Protein AF-A0A822DCR4-F1 (afdb_monomer_lite)

Foldseek 3Di:
DALLVVLLVVVVVQCVVPHLPDDDDSVVSSVVSCVVPPPGQPDPVSSVVSVVSVVVVSVVVVVVVVD

InterPro domains:
  IPR000242 Tyrosine-specific protein phosphatase, PTPase domain [PF00102] (1-54)
  IPR000242 Tyrosine-specific protein phosphatase, PTPase domain [PR00700] (24-39)
  IPR000242 Tyrosine-specific protein phosphatase, PTPase domain [PR00700] (40-50)
  IPR000242 Tyrosine-specific protein phosphatase, PTPase domain [PS50055] (1-57)
  IPR000387 Tyrosine-specific protein phosphatases domain [PS50056] (1-48)
  IPR029021 Protein-tyrosine phosphatase-like [G3DSA:3.90.190.10] (1-60)
  IPR029021 Protein-tyrosine phosphatase-like [SSF52799] (1-63)
  IPR052123 Non-receptor Tyrosine Phosphatase [PTHR46257] (1-63)

Radius of gyration: 12.54 Å; chains: 1; bounding box: 24×19×40 Å

Secondary structure (DSSP, 8-state):
--HHHHHHHHHHHHHHHH-TT----HHHHHHHHHHHSTTSS-SHHHHHHHHHHHHHHHHHHHHHH--

Sequence (67 aa):
RSGATIAIDAILNRIRMNGLDTEIDIPNLIKHIRSQRSGLVQTERQYELIYRMIEFYVEKLMQLTEN

Organism: NCBI:txid392032

Structure (mmCIF, N/CA/C/O backbone):
data_AF-A0A822DCR4-F1
#
_entry.id   AF-A0A822DCR4-F1
#
loop_
_atom_site.group_PDB
_atom_site.id
_atom_site.type_symbol
_atom_site.label_atom_id
_atom_site.label_alt_id
_atom_site.label_comp_id
_atom_site.label_asym_id
_atom_site.label_entity_id
_atom_site.label_seq_id
_atom_site.pdbx_PDB_ins_code
_atom_site.Cartn_x
_atom_site.Cartn_y
_atom_site.Cartn_z
_atom_site.occupancy
_atom_site.B_iso_or_equiv
_atom_site.auth_seq_id
_atom_site.auth_comp_id
_atom_site.auth_asym_id
_atom_site.auth_atom_id
_atom_site.pdbx_PDB_model_num
ATOM 1 N N . ARG A 1 1 ? 12.604 9.301 -5.382 1.00 55.59 1 ARG A N 1
ATOM 2 C CA . ARG A 1 1 ? 11.525 8.590 -4.651 1.00 55.59 1 ARG A CA 1
ATOM 3 C C . ARG A 1 1 ? 11.208 7.330 -5.444 1.00 55.59 1 ARG A C 1
ATOM 5 O O . ARG A 1 1 ? 11.016 7.448 -6.649 1.00 55.59 1 ARG A O 1
ATOM 12 N N . SER A 1 2 ? 11.320 6.148 -4.839 1.00 81.25 2 SER A N 1
ATOM 13 C CA . SER A 1 2 ? 11.145 4.866 -5.539 1.00 81.25 2 SER A CA 1
ATOM 14 C C . SER A 1 2 ? 9.660 4.600 -5.823 1.00 81.25 2 SER A C 1
ATOM 16 O O . SER A 1 2 ? 8.790 5.221 -5.212 1.00 81.25 2 SER A O 1
ATOM 18 N N . GLY A 1 3 ? 9.352 3.673 -6.737 1.00 85.00 3 GLY A N 1
ATOM 19 C CA . GLY A 1 3 ? 7.963 3.283 -7.020 1.00 85.00 3 GLY A CA 1
ATOM 20 C C . GLY A 1 3 ? 7.206 2.728 -5.812 1.00 85.00 3 GLY A C 1
ATOM 21 O O . GLY A 1 3 ? 5.996 2.904 -5.735 1.00 85.00 3 GLY A O 1
ATOM 22 N N . ALA A 1 4 ? 7.917 2.145 -4.841 1.00 91.12 4 ALA A N 1
ATOM 23 C CA . ALA A 1 4 ? 7.329 1.702 -3.580 1.00 91.12 4 ALA A CA 1
ATOM 24 C C . ALA A 1 4 ? 6.835 2.883 -2.732 1.00 91.12 4 ALA A C 1
ATOM 26 O O . ALA A 1 4 ? 5.714 2.841 -2.243 1.00 91.12 4 ALA A O 1
ATOM 27 N N . THR A 1 5 ? 7.614 3.969 -2.618 1.00 91.94 5 THR A N 1
ATOM 28 C CA . THR A 1 5 ? 7.187 5.167 -1.872 1.00 91.94 5 THR A CA 1
ATOM 29 C C . THR A 1 5 ? 5.932 5.793 -2.481 1.00 91.94 5 THR A C 1
ATOM 31 O O . THR A 1 5 ? 5.029 6.159 -1.746 1.00 91.94 5 THR A O 1
ATOM 34 N N . ILE A 1 6 ? 5.835 5.853 -3.816 1.00 92.81 6 ILE A N 1
ATOM 35 C CA . ILE A 1 6 ? 4.641 6.381 -4.504 1.00 92.81 6 ILE A CA 1
ATOM 36 C C . ILE A 1 6 ? 3.405 5.526 -4.194 1.00 92.81 6 ILE A C 1
ATOM 38 O O . ILE A 1 6 ? 2.341 6.069 -3.906 1.00 92.81 6 ILE A O 1
ATOM 42 N N . ALA A 1 7 ? 3.541 4.198 -4.250 1.00 93.81 7 ALA A N 1
ATOM 43 C CA . ALA A 1 7 ? 2.446 3.289 -3.932 1.00 93.81 7 ALA A CA 1
ATOM 44 C C . ALA A 1 7 ? 2.004 3.420 -2.468 1.00 93.81 7 ALA A C 1
ATOM 46 O O . ALA A 1 7 ? 0.811 3.533 -2.208 1.00 93.81 7 ALA A O 1
ATOM 47 N N . ILE A 1 8 ? 2.959 3.468 -1.534 1.00 96.00 8 ILE A N 1
ATOM 48 C CA . ILE A 1 8 ? 2.685 3.666 -0.106 1.00 96.00 8 ILE A CA 1
ATOM 49 C C . ILE A 1 8 ? 1.939 4.985 0.102 1.00 96.00 8 ILE A C 1
ATOM 51 O O . ILE A 1 8 ? 0.846 4.972 0.656 1.00 96.00 8 ILE A O 1
ATOM 55 N N . ASP A 1 9 ? 2.460 6.104 -0.407 1.00 94.88 9 ASP A N 1
ATOM 56 C CA . ASP A 1 9 ? 1.829 7.420 -0.252 1.00 94.88 9 ASP A CA 1
ATO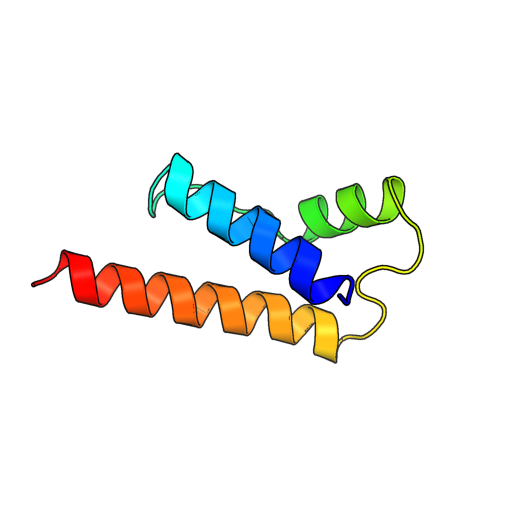M 57 C C . ASP A 1 9 ? 0.384 7.429 -0.784 1.00 94.88 9 ASP A C 1
ATOM 59 O O . ASP A 1 9 ? -0.519 7.961 -0.136 1.00 94.88 9 ASP A O 1
ATOM 63 N N . ALA A 1 10 ? 0.138 6.801 -1.939 1.00 93.69 10 ALA A N 1
ATOM 64 C CA . ALA A 1 10 ? -1.199 6.703 -2.522 1.00 93.69 10 ALA A CA 1
ATOM 65 C C . ALA A 1 10 ? -2.173 5.906 -1.636 1.00 93.69 10 ALA A C 1
ATOM 67 O O . ALA A 1 10 ? -3.331 6.300 -1.481 1.00 93.69 10 ALA A O 1
ATOM 68 N N . ILE A 1 11 ? -1.709 4.806 -1.041 1.00 95.50 11 ILE A N 1
ATOM 69 C CA . ILE A 1 11 ? -2.520 3.956 -0.163 1.00 95.50 11 ILE A CA 1
ATOM 70 C C . ILE A 1 11 ? -2.800 4.662 1.163 1.00 95.50 11 ILE A C 1
ATOM 72 O O . ILE A 1 11 ? -3.950 4.736 1.587 1.00 95.50 11 ILE A O 1
ATOM 76 N N . LEU A 1 12 ? -1.774 5.246 1.786 1.00 95.25 12 LEU A N 1
ATOM 77 C CA . LEU A 1 12 ? -1.924 5.980 3.041 1.00 95.25 12 LEU A CA 1
ATOM 78 C C . LEU A 1 12 ? -2.894 7.157 2.890 1.00 95.25 12 LEU A C 1
ATOM 80 O O . LEU A 1 12 ? -3.708 7.399 3.779 1.00 95.25 12 LEU A O 1
ATOM 84 N N . ASN A 1 13 ? -2.862 7.859 1.754 1.00 94.75 13 ASN A N 1
ATOM 85 C CA . ASN A 1 13 ? -3.829 8.917 1.469 1.00 94.75 13 ASN A CA 1
ATOM 86 C C . ASN A 1 13 ? -5.264 8.382 1.361 1.00 94.75 13 ASN A C 1
ATOM 88 O O . ASN A 1 13 ? -6.171 9.014 1.894 1.00 94.75 13 ASN A O 1
ATOM 92 N N . ARG A 1 14 ? -5.484 7.206 0.752 1.00 94.75 14 ARG A N 1
ATOM 93 C CA . ARG A 1 14 ? -6.816 6.572 0.724 1.00 94.75 14 ARG A CA 1
ATOM 94 C C . ARG A 1 14 ? -7.326 6.236 2.123 1.00 94.75 14 ARG A C 1
ATOM 96 O O . ARG A 1 14 ? -8.478 6.537 2.413 1.00 94.75 14 ARG A O 1
ATOM 103 N N . ILE A 1 15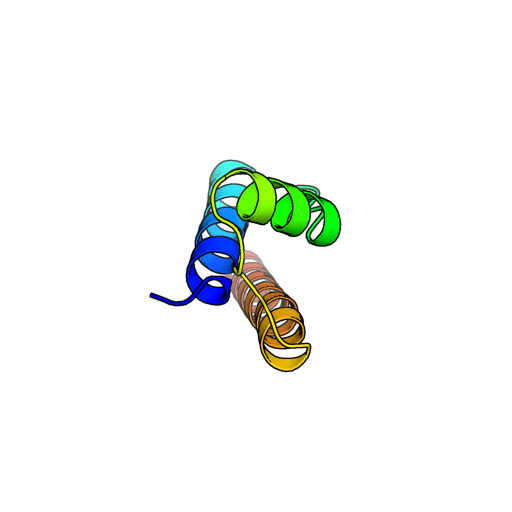 ? -6.481 5.672 2.988 1.00 94.81 15 ILE A N 1
ATOM 104 C CA . ILE A 1 15 ? -6.849 5.362 4.383 1.00 94.81 15 ILE A CA 1
ATOM 105 C C . ILE A 1 15 ? -7.204 6.644 5.141 1.00 94.81 15 ILE A C 1
ATOM 107 O O . ILE A 1 15 ? -8.226 6.710 5.811 1.00 94.81 15 ILE A O 1
ATOM 111 N N . ARG A 1 16 ? -6.406 7.706 4.992 1.00 93.19 16 ARG A N 1
ATOM 112 C CA . ARG A 1 16 ? -6.667 8.995 5.656 1.00 93.19 16 ARG A CA 1
ATOM 113 C C . ARG A 1 16 ? -7.966 9.655 5.205 1.00 93.19 16 ARG A C 1
ATOM 115 O O . ARG A 1 16 ? -8.615 10.304 6.014 1.00 93.19 16 ARG A O 1
ATOM 122 N N . MET A 1 17 ? -8.308 9.534 3.924 1.00 94.06 17 MET A N 1
ATOM 123 C CA . MET A 1 17 ? -9.504 10.162 3.361 1.00 94.06 17 MET A CA 1
ATOM 124 C C . MET A 1 17 ? -10.783 9.380 3.667 1.00 94.06 17 MET A C 1
ATOM 126 O O . MET A 1 17 ? -11.824 9.997 3.869 1.00 94.06 17 MET A O 1
ATOM 130 N N . ASN A 1 18 ? -10.707 8.047 3.700 1.00 94.56 18 ASN A N 1
ATOM 131 C CA . ASN A 1 18 ? -11.887 7.181 3.755 1.00 94.56 18 ASN A CA 1
ATOM 132 C C . ASN A 1 18 ? -12.057 6.440 5.094 1.00 94.56 18 ASN A C 1
ATOM 134 O O . ASN A 1 18 ? -13.101 5.834 5.311 1.00 94.56 18 ASN A O 1
ATOM 138 N N . GLY A 1 19 ? -11.058 6.474 5.979 1.00 91.81 19 GLY A N 1
ATOM 139 C CA . GLY A 1 19 ? -11.050 5.732 7.240 1.00 91.81 19 GLY A CA 1
ATOM 140 C C . GLY A 1 19 ? -10.436 4.330 7.135 1.00 91.81 19 GLY A C 1
ATOM 141 O O . GLY A 1 19 ? -9.970 3.904 6.075 1.00 91.81 19 GLY A O 1
ATOM 142 N N . LEU A 1 20 ? -10.416 3.624 8.273 1.00 90.69 20 LEU A N 1
ATOM 143 C CA . LEU A 1 20 ? -9.821 2.287 8.411 1.00 90.69 20 LEU A CA 1
ATOM 144 C C . LEU A 1 20 ? -10.600 1.194 7.668 1.00 90.69 20 LEU A C 1
ATOM 146 O O . LEU A 1 20 ? -9.992 0.227 7.224 1.00 90.69 20 LEU A O 1
ATOM 150 N N . ASP A 1 21 ? -11.901 1.390 7.452 1.00 90.81 21 ASP A N 1
ATOM 151 C CA . ASP A 1 21 ? -12.763 0.438 6.737 1.00 90.81 21 ASP A CA 1
ATOM 152 C C . ASP A 1 21 ? -12.609 0.510 5.205 1.00 90.81 21 ASP A C 1
ATOM 154 O O . ASP A 1 21 ? -13.351 -0.131 4.460 1.00 90.81 21 ASP A O 1
ATOM 158 N N . THR A 1 22 ? -11.668 1.318 4.701 1.00 93.38 22 THR A N 1
ATOM 159 C CA . THR A 1 22 ? -11.449 1.463 3.260 1.00 93.38 22 THR A CA 1
ATOM 160 C C . THR A 1 22 ? -10.863 0.180 2.670 1.00 93.38 22 THR A C 1
ATOM 162 O O . THR A 1 22 ? -9.848 -0.341 3.134 1.00 93.38 22 THR A O 1
ATOM 165 N N . GLU A 1 23 ? -11.466 -0.316 1.594 1.00 92.81 23 GLU A N 1
ATOM 166 C CA . GLU A 1 23 ? -10.933 -1.462 0.866 1.00 92.81 23 GLU A CA 1
ATOM 167 C C . GLU A 1 23 ? -9.716 -1.045 0.021 1.00 92.81 23 GLU A C 1
ATOM 169 O O . GLU A 1 23 ? -9.736 -0.040 -0.703 1.00 92.81 23 GLU A O 1
ATOM 174 N N . ILE A 1 24 ? -8.632 -1.822 0.106 1.00 92.88 24 ILE A N 1
ATOM 175 C CA . ILE A 1 24 ? -7.378 -1.537 -0.599 1.00 92.88 24 ILE A CA 1
ATOM 176 C C . ILE A 1 24 ? -6.944 -2.753 -1.409 1.00 92.88 24 ILE A C 1
ATOM 178 O O . ILE A 1 24 ? -6.407 -3.725 -0.884 1.00 92.88 24 ILE A O 1
ATOM 182 N N . ASP A 1 25 ? -7.078 -2.641 -2.727 1.00 94.69 25 ASP A N 1
ATOM 183 C CA . ASP A 1 25 ? -6.528 -3.604 -3.677 1.00 94.69 25 ASP A CA 1
ATOM 184 C C . ASP A 1 25 ? -5.120 -3.175 -4.119 1.00 94.69 25 ASP A C 1
ATOM 186 O O . ASP A 1 25 ? -4.924 -2.417 -5.080 1.00 94.69 25 ASP A O 1
ATOM 190 N N . ILE A 1 26 ? -4.116 -3.642 -3.373 1.00 93.94 26 ILE A N 1
ATOM 191 C CA . ILE A 1 26 ? -2.702 -3.358 -3.649 1.00 93.94 26 ILE A CA 1
ATOM 192 C C . ILE A 1 26 ? -2.279 -3.896 -5.031 1.00 93.94 26 ILE A C 1
ATOM 194 O O . ILE A 1 26 ? -1.698 -3.117 -5.796 1.00 93.94 26 ILE A O 1
ATOM 198 N N . PRO A 1 27 ? -2.569 -5.158 -5.423 1.00 94.88 27 PRO A N 1
ATOM 199 C CA . PRO A 1 27 ? -2.212 -5.662 -6.750 1.00 94.88 27 PRO A CA 1
ATOM 200 C C . PRO A 1 27 ? -2.715 -4.784 -7.902 1.00 94.88 27 PRO A C 1
ATOM 202 O O . PRO A 1 27 ? -1.939 -4.450 -8.807 1.00 94.88 27 PRO A O 1
ATOM 205 N N . ASN A 1 28 ? -3.990 -4.386 -7.885 1.00 95.56 28 ASN A N 1
ATOM 206 C CA . ASN A 1 28 ? -4.560 -3.561 -8.949 1.00 95.56 28 ASN A CA 1
ATOM 207 C C . ASN A 1 28 ? -4.031 -2.124 -8.917 1.00 95.56 28 ASN A C 1
ATOM 209 O O . ASN A 1 28 ? -3.759 -1.561 -9.982 1.00 95.56 28 ASN A O 1
ATOM 213 N N . LEU A 1 29 ? -3.772 -1.552 -7.738 1.00 94.00 29 LEU A N 1
ATOM 214 C CA . LEU A 1 29 ? -3.106 -0.254 -7.639 1.00 94.00 29 LEU A CA 1
ATOM 215 C C . LEU A 1 29 ? -1.698 -0.284 -8.254 1.00 94.00 29 LEU A C 1
ATOM 217 O O . LEU A 1 29 ? -1.335 0.619 -9.008 1.00 94.00 29 LEU A O 1
ATOM 221 N N . ILE A 1 30 ? -0.906 -1.324 -7.980 1.00 93.81 30 ILE A N 1
ATOM 222 C CA . ILE A 1 30 ? 0.436 -1.461 -8.560 1.00 93.81 30 ILE A CA 1
ATOM 223 C C . ILE A 1 30 ? 0.368 -1.617 -10.080 1.00 93.81 30 ILE A C 1
ATOM 225 O O . ILE A 1 30 ? 1.156 -0.984 -10.788 1.00 93.81 30 ILE A O 1
ATOM 229 N N . LYS A 1 31 ? -0.587 -2.396 -10.605 1.00 94.50 31 LYS A N 1
ATOM 230 C CA . LYS A 1 31 ? -0.833 -2.481 -12.056 1.00 94.50 31 LYS A CA 1
ATOM 231 C C . LYS A 1 31 ? -1.158 -1.107 -12.651 1.00 94.50 31 LYS A C 1
ATOM 233 O O . LYS A 1 31 ? -0.569 -0.741 -13.665 1.00 94.50 31 LYS A O 1
ATOM 238 N N . HIS A 1 32 ? -2.028 -0.335 -12.001 1.00 93.12 32 HIS A N 1
ATOM 239 C CA . HIS A 1 32 ? -2.401 1.009 -12.443 1.00 93.12 32 HIS A CA 1
ATOM 240 C C . HIS A 1 32 ? -1.206 1.975 -12.440 1.00 93.12 32 HIS A C 1
ATOM 242 O O . HIS A 1 32 ? -0.935 2.646 -13.430 1.00 93.12 32 HIS A O 1
ATOM 248 N N . ILE A 1 33 ? -0.422 2.009 -11.363 1.00 90.88 33 ILE A N 1
ATOM 249 C CA . ILE A 1 33 ? 0.766 2.871 -11.274 1.00 90.88 33 ILE A CA 1
ATOM 250 C C . ILE A 1 33 ? 1.799 2.496 -12.352 1.00 90.88 33 ILE A C 1
ATOM 252 O O . ILE A 1 33 ? 2.394 3.377 -12.978 1.00 90.88 33 ILE A O 1
ATOM 256 N N . ARG A 1 34 ? 1.979 1.197 -12.627 1.00 92.75 34 ARG A N 1
ATOM 257 C CA . ARG A 1 34 ? 2.862 0.712 -13.700 1.00 92.75 34 ARG A CA 1
ATOM 258 C C . ARG A 1 34 ? 2.370 1.081 -15.100 1.00 92.75 34 ARG A C 1
ATOM 260 O O . ARG A 1 34 ? 3.211 1.245 -15.980 1.00 92.75 34 ARG A O 1
ATOM 267 N N . SER A 1 35 ? 1.058 1.229 -15.313 1.00 93.69 35 SER A N 1
ATOM 268 C CA . SER A 1 35 ? 0.520 1.682 -16.603 1.00 93.69 35 SER A CA 1
ATOM 269 C C . SER A 1 35 ? 0.796 3.166 -16.856 1.00 93.69 35 SER A C 1
ATOM 271 O O . SER A 1 35 ? 0.919 3.566 -18.006 1.00 93.69 35 SER A O 1
ATOM 273 N N . GLN A 1 36 ? 0.909 3.976 -15.796 1.00 90.50 36 GLN A N 1
ATOM 274 C CA . GLN A 1 36 ? 1.277 5.395 -15.892 1.00 90.50 36 GLN A CA 1
ATOM 275 C C . GLN A 1 36 ? 2.788 5.584 -16.053 1.00 90.50 36 GLN A C 1
ATOM 277 O O . GLN A 1 36 ? 3.247 6.458 -16.787 1.00 90.50 36 GLN A O 1
ATOM 282 N N . ARG A 1 37 ? 3.583 4.765 -15.356 1.00 88.94 37 ARG A N 1
ATOM 283 C CA . ARG A 1 37 ? 5.042 4.773 -15.453 1.00 88.94 37 ARG A CA 1
ATOM 284 C C . ARG A 1 37 ? 5.585 3.360 -15.301 1.00 88.94 37 ARG A C 1
ATOM 286 O O . ARG A 1 37 ? 5.595 2.791 -14.208 1.00 88.94 37 ARG A O 1
ATOM 293 N N . SER A 1 38 ? 6.089 2.812 -16.401 1.00 87.81 38 SER A N 1
ATOM 294 C CA . SER A 1 38 ? 6.700 1.485 -16.423 1.00 87.81 38 SER A CA 1
ATOM 295 C C . SER A 1 38 ? 7.896 1.394 -15.471 1.00 87.81 38 SER A C 1
ATOM 297 O O . SER A 1 38 ? 8.630 2.364 -15.275 1.00 87.81 38 SER A O 1
ATOM 299 N N . GLY A 1 39 ? 8.129 0.206 -14.912 1.00 86.19 39 GLY A N 1
ATOM 300 C CA . GLY A 1 39 ? 9.295 -0.057 -14.063 1.00 86.19 39 GLY A CA 1
ATOM 301 C C . GLY A 1 39 ? 9.160 0.411 -12.611 1.00 86.19 39 GLY A C 1
ATOM 302 O O . GLY A 1 39 ? 10.161 0.501 -11.908 1.00 86.19 39 GLY A O 1
ATOM 303 N N . LEU A 1 40 ? 7.948 0.697 -12.131 1.00 90.56 40 LEU A N 1
ATOM 304 C CA . LEU A 1 40 ? 7.700 0.917 -10.705 1.00 90.56 40 LEU A CA 1
ATOM 305 C C . LEU A 1 40 ? 7.453 -0.413 -9.977 1.00 90.56 40 LEU A C 1
ATOM 307 O O . LEU A 1 40 ? 6.745 -1.286 -10.484 1.00 90.56 40 LEU A O 1
ATOM 311 N N . VAL A 1 41 ? 8.030 -0.536 -8.772 1.00 92.19 41 VAL A N 1
ATOM 312 C CA . VAL A 1 41 ? 7.941 -1.726 -7.902 1.00 92.19 41 VAL A CA 1
ATOM 313 C C . VAL A 1 41 ? 8.462 -2.967 -8.635 1.00 92.19 41 VAL A C 1
ATOM 315 O O . VAL A 1 41 ? 7.688 -3.814 -9.053 1.00 92.19 41 VAL A O 1
ATOM 318 N N . GLN A 1 42 ? 9.767 -3.048 -8.889 1.00 91.94 42 GLN A N 1
ATOM 319 C CA . GLN A 1 42 ? 10.354 -4.085 -9.756 1.00 91.94 42 GLN A CA 1
ATOM 320 C C . GLN A 1 42 ? 10.730 -5.366 -9.018 1.00 91.94 42 GLN A C 1
ATOM 322 O O . GLN A 1 42 ? 10.860 -6.411 -9.646 1.00 91.94 42 GLN A O 1
ATOM 327 N N . THR A 1 43 ? 10.935 -5.284 -7.706 1.00 94.00 43 THR A N 1
ATOM 328 C CA . THR A 1 43 ? 11.432 -6.407 -6.912 1.00 94.00 43 THR A CA 1
ATOM 329 C C . THR A 1 43 ? 10.395 -6.861 -5.900 1.00 94.00 43 THR A C 1
ATOM 331 O O . THR A 1 43 ? 9.601 -6.061 -5.401 1.00 94.00 43 THR A O 1
ATOM 334 N N . GLU A 1 44 ? 10.451 -8.142 -5.547 1.00 94.75 44 GLU A N 1
ATOM 335 C CA . GLU A 1 44 ? 9.650 -8.722 -4.468 1.00 94.75 44 GLU A CA 1
ATOM 336 C C . GLU A 1 44 ? 9.831 -7.945 -3.161 1.00 94.75 44 GLU A C 1
ATOM 338 O O . GLU A 1 44 ? 8.853 -7.555 -2.539 1.00 94.75 44 GLU A O 1
ATOM 343 N N . ARG A 1 45 ? 11.070 -7.569 -2.821 1.00 94.88 45 ARG A N 1
ATOM 344 C CA . ARG A 1 45 ? 11.364 -6.756 -1.633 1.00 94.88 45 ARG A CA 1
ATOM 34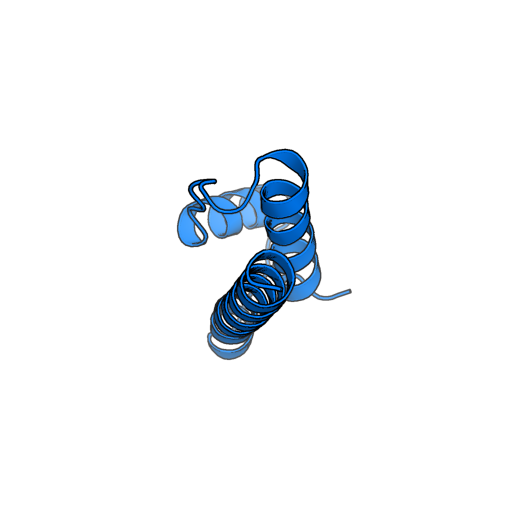5 C C . ARG A 1 45 ? 10.654 -5.396 -1.632 1.00 94.88 45 ARG A C 1
ATOM 347 O O . ARG A 1 45 ? 10.275 -4.903 -0.576 1.00 94.88 45 ARG A O 1
ATOM 354 N N . GLN A 1 46 ? 10.491 -4.757 -2.794 1.00 94.69 46 GLN A N 1
ATOM 355 C CA . GLN A 1 46 ? 9.725 -3.508 -2.894 1.00 94.69 46 GLN A CA 1
ATOM 356 C C . GLN A 1 46 ? 8.228 -3.753 -2.712 1.00 94.69 46 GLN A C 1
ATOM 358 O O . GLN A 1 46 ? 7.554 -2.919 -2.114 1.00 94.69 46 GLN A O 1
ATOM 363 N N . TYR A 1 47 ? 7.724 -4.874 -3.227 1.00 95.06 47 TYR A N 1
ATOM 364 C CA . TYR A 1 47 ? 6.335 -5.283 -3.061 1.00 95.06 47 TYR A CA 1
ATOM 365 C C . TYR A 1 47 ? 6.028 -5.611 -1.594 1.00 95.06 47 TYR A C 1
ATOM 367 O O . TYR A 1 47 ? 5.100 -5.054 -1.024 1.00 95.06 47 TYR A O 1
ATOM 375 N N . GLU A 1 48 ? 6.874 -6.409 -0.945 1.00 96.12 48 GLU A N 1
ATOM 376 C CA . GLU A 1 48 ? 6.787 -6.738 0.479 1.00 96.12 48 GLU A CA 1
ATOM 377 C C . GLU A 1 48 ? 6.851 -5.485 1.365 1.00 96.12 48 GLU A C 1
ATOM 379 O O . GLU A 1 48 ? 6.061 -5.339 2.297 1.00 96.12 48 GLU A O 1
ATOM 384 N N . LEU A 1 49 ? 7.747 -4.542 1.046 1.00 95.50 49 LEU A N 1
ATOM 385 C CA . LEU A 1 49 ? 7.846 -3.275 1.769 1.00 95.50 49 LEU A CA 1
ATOM 386 C C . LEU A 1 49 ? 6.522 -2.499 1.760 1.00 95.50 49 LEU A C 1
ATOM 388 O O . LEU A 1 49 ? 6.187 -1.879 2.764 1.00 95.50 49 LEU A O 1
ATOM 392 N N . ILE A 1 50 ? 5.770 -2.526 0.654 1.00 96.06 50 ILE A N 1
ATOM 393 C CA . ILE A 1 50 ? 4.470 -1.849 0.572 1.00 96.06 50 ILE A CA 1
ATOM 394 C C . ILE A 1 50 ? 3.506 -2.439 1.605 1.00 96.06 50 ILE A C 1
ATOM 396 O O . ILE A 1 50 ? 2.947 -1.680 2.391 1.00 96.06 50 ILE 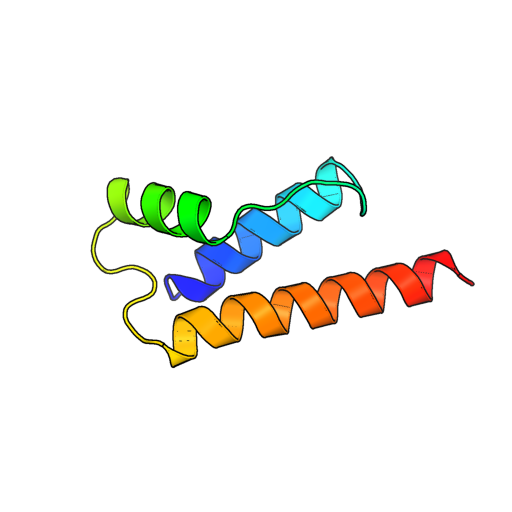A O 1
ATOM 400 N N . TYR A 1 51 ? 3.371 -3.767 1.659 1.00 96.62 51 TYR A N 1
ATOM 401 C CA . TYR A 1 51 ? 2.494 -4.437 2.626 1.00 96.62 51 TYR A CA 1
ATOM 402 C C . TYR A 1 51 ? 2.905 -4.140 4.069 1.00 96.62 51 TYR A C 1
ATOM 404 O O . TYR A 1 51 ? 2.081 -3.662 4.842 1.00 96.62 51 TYR A O 1
ATOM 412 N N . ARG A 1 52 ? 4.190 -4.326 4.403 1.00 97.25 52 ARG A N 1
ATOM 413 C CA . ARG A 1 52 ? 4.707 -4.094 5.764 1.00 97.25 52 ARG A CA 1
ATOM 414 C C . ARG A 1 52 ? 4.476 -2.659 6.246 1.00 97.25 52 ARG A C 1
ATOM 416 O O . ARG A 1 52 ? 4.162 -2.436 7.409 1.00 97.25 52 ARG A O 1
ATOM 423 N N . MET A 1 53 ? 4.632 -1.670 5.363 1.00 96.81 53 MET A N 1
ATOM 424 C CA . MET A 1 53 ? 4.414 -0.264 5.720 1.00 96.81 53 MET A CA 1
ATOM 425 C C . MET A 1 53 ? 2.935 0.070 5.933 1.00 96.81 53 MET A C 1
ATOM 427 O O . MET A 1 53 ? 2.623 0.908 6.776 1.00 96.81 53 MET A O 1
ATOM 431 N N . ILE A 1 54 ? 2.032 -0.559 5.176 1.00 95.75 54 ILE A N 1
ATOM 432 C CA . ILE A 1 54 ? 0.585 -0.367 5.335 1.00 95.75 54 ILE A CA 1
ATOM 433 C C . ILE A 1 54 ? 0.104 -1.028 6.621 1.00 95.75 54 ILE A C 1
ATOM 435 O O . ILE A 1 54 ? -0.605 -0.383 7.383 1.00 95.75 54 ILE A O 1
ATOM 439 N N . GLU A 1 55 ? 0.529 -2.266 6.879 1.00 95.56 55 GLU A N 1
ATOM 440 C CA . GLU A 1 55 ? 0.239 -2.998 8.116 1.00 95.56 55 GLU A CA 1
ATOM 441 C C . GLU A 1 55 ? 0.663 -2.182 9.341 1.00 95.56 55 GLU A C 1
ATOM 443 O O . GLU A 1 55 ? -0.183 -1.814 10.152 1.00 95.56 55 GLU A O 1
ATOM 448 N N . PHE A 1 56 ? 1.931 -1.756 9.393 1.00 96.19 56 PHE A N 1
ATOM 449 C CA . PHE A 1 56 ? 2.443 -0.908 10.472 1.00 96.19 56 PHE A CA 1
ATOM 450 C C . PHE A 1 56 ? 1.624 0.379 10.661 1.00 96.19 56 PHE A C 1
ATOM 452 O O . PHE A 1 56 ? 1.365 0.811 11.786 1.00 96.19 56 P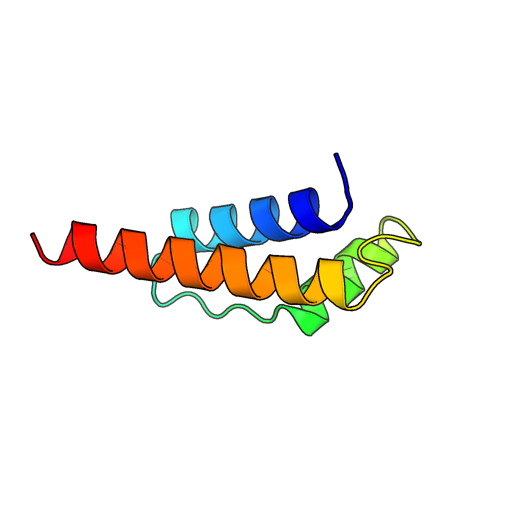HE A O 1
ATOM 459 N N . TYR A 1 57 ? 1.218 1.024 9.564 1.00 94.94 57 TYR A N 1
ATOM 460 C CA . TYR A 1 57 ? 0.422 2.245 9.639 1.00 94.94 57 TYR A CA 1
ATOM 461 C C . TYR A 1 57 ? -0.983 1.994 10.197 1.00 94.94 57 TYR A C 1
ATOM 463 O O . TYR A 1 57 ? -1.440 2.756 11.048 1.00 94.94 57 TYR A O 1
ATOM 471 N N . VAL A 1 58 ? -1.656 0.939 9.733 1.00 93.81 58 VAL A N 1
ATOM 472 C CA . VAL A 1 58 ? -3.001 0.559 10.181 1.00 93.81 58 VAL A CA 1
ATOM 473 C C . VAL A 1 58 ? -2.981 0.151 11.652 1.00 93.81 58 VAL A C 1
ATOM 475 O O . VAL A 1 58 ? -3.779 0.671 12.426 1.00 93.81 58 VAL A O 1
ATOM 478 N N . GLU A 1 59 ? -2.021 -0.676 12.071 1.00 94.94 59 GLU A N 1
ATOM 479 C CA . GLU A 1 59 ? -1.809 -1.027 13.483 1.00 94.94 59 GLU A CA 1
ATOM 480 C C . GLU A 1 59 ? -1.627 0.216 14.353 1.00 94.94 59 GLU A C 1
ATOM 482 O O . GLU A 1 59 ? -2.255 0.353 15.406 1.00 94.94 59 GLU A O 1
ATOM 487 N N . LYS A 1 60 ? -0.798 1.163 13.897 1.00 94.38 60 LYS A N 1
ATOM 488 C CA . LYS A 1 60 ? -0.550 2.390 14.649 1.00 94.38 60 LYS A CA 1
ATOM 489 C C . LYS A 1 60 ? -1.795 3.267 14.754 1.00 94.38 60 LYS A C 1
ATOM 491 O O . LYS A 1 60 ? -1.995 3.893 15.792 1.00 94.38 60 LYS A O 1
ATOM 496 N N . LEU A 1 61 ? -2.606 3.332 13.700 1.00 92.06 61 LEU A N 1
ATOM 497 C CA . LEU A 1 61 ? -3.871 4.061 13.724 1.00 92.06 61 LEU A CA 1
ATOM 498 C C . LEU A 1 61 ? -4.884 3.412 14.671 1.00 92.06 61 LEU A C 1
ATOM 500 O O . LEU A 1 61 ? -5.470 4.137 15.467 1.00 92.06 61 LEU A O 1
ATOM 504 N N . MET A 1 62 ? -5.038 2.084 14.640 1.00 91.50 62 MET A N 1
ATOM 505 C CA . MET A 1 62 ? -5.951 1.364 15.542 1.00 91.50 62 MET A CA 1
ATOM 506 C C . MET A 1 62 ? -5.609 1.624 17.017 1.00 91.50 62 MET A C 1
ATOM 508 O O . MET A 1 62 ? -6.477 2.003 17.798 1.00 91.50 62 MET A O 1
ATOM 512 N N . GLN A 1 63 ? -4.323 1.562 17.380 1.00 93.31 63 GLN A N 1
ATOM 513 C CA . GLN A 1 63 ? -3.862 1.874 18.742 1.00 93.31 63 GLN A CA 1
ATOM 514 C C . GLN A 1 63 ? -4.175 3.312 19.184 1.00 93.31 63 GLN A C 1
ATOM 516 O O . GLN A 1 63 ? -4.322 3.576 20.374 1.00 93.31 63 GLN A O 1
ATOM 521 N N . LEU A 1 64 ? -4.215 4.266 18.251 1.00 89.62 64 LEU A N 1
ATOM 522 C CA . LEU A 1 64 ? -4.532 5.662 18.559 1.00 89.62 64 LEU A CA 1
ATOM 523 C C . LEU A 1 64 ? -6.038 5.905 18.673 1.00 89.62 64 LEU A C 1
ATOM 525 O O . LEU A 1 64 ? -6.427 6.836 19.363 1.00 89.62 64 LEU A O 1
ATOM 529 N N . THR A 1 65 ? -6.868 5.104 18.001 1.00 83.25 65 THR A N 1
ATOM 530 C CA . THR A 1 65 ? -8.333 5.199 18.090 1.00 83.25 65 THR A CA 1
ATOM 531 C C . THR A 1 65 ? -8.917 4.477 19.304 1.00 83.25 65 THR A C 1
ATOM 533 O O . THR A 1 65 ? -10.054 4.748 19.671 1.00 83.25 65 THR A O 1
ATOM 536 N N . GLU A 1 66 ? -8.163 3.558 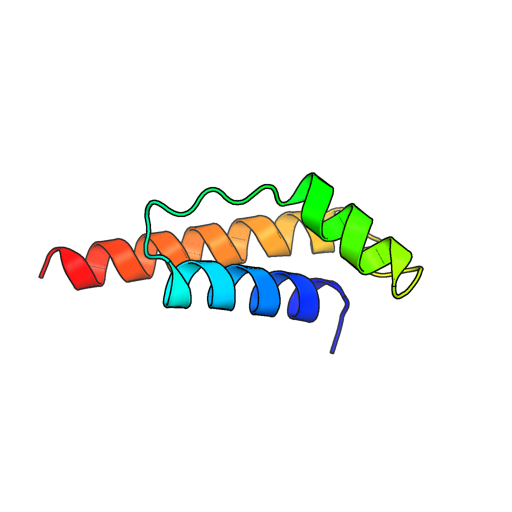19.911 1.00 77.25 66 GLU A N 1
ATOM 537 C CA . GLU A 1 66 ? -8.569 2.804 21.108 1.00 77.25 66 GLU A CA 1
ATOM 538 C C . GLU A 1 66 ? -8.237 3.509 22.440 1.00 77.25 66 GLU A C 1
ATOM 540 O O . GLU A 1 66 ? -8.648 3.027 23.495 1.00 77.25 66 GLU A O 1
ATOM 545 N N . ASN A 1 67 ? -7.518 4.640 22.407 1.00 52.78 67 ASN A N 1
ATOM 546 C CA . ASN A 1 67 ? -7.216 5.487 23.573 1.00 52.78 67 ASN A CA 1
ATOM 547 C C . ASN A 1 67 ? -8.069 6.759 23.579 1.00 52.78 67 ASN A C 1
ATOM 549 O O . ASN A 1 67 ? -8.399 7.227 24.693 1.00 52.78 67 ASN A O 1
#

pLDDT: mean 91.68, std 7.49, range [52.78, 97.25]